Protein AF-A0A3D5VAY4-F1 (afdb_monomer_lite)

Secondary structure (DSSP, 8-state):
----EE-SS-GGGEE-HHHHHHHHHHHSTT-------------------HHHHHHH-----S-HHHHHHHHHHHHHTTSSS-TT-GGGS--

Sequence (91 aa):
FIKSVCVWRNPKENYQKKILAALMEKTIPNTKIKYVHKDEDPRDYRVDFSKIKNELGFQITKTVPESIRNLYNLLKNNILINPFEKKYRNI

Structure (mmCIF, N/CA/C/O backbone):
data_AF-A0A3D5VAY4-F1
#
_entry.id   AF-A0A3D5VAY4-F1
#
loop_
_atom_site.group_PDB
_atom_site.id
_atom_site.type_symbol
_atom_site.label_atom_id
_atom_site.label_alt_id
_atom_site.label_comp_id
_atom_site.label_asym_id
_atom_site.label_entity_id
_atom_site.label_seq_id
_atom_site.pdbx_PDB_ins_code
_atom_site.Cartn_x
_atom_site.Cartn_y
_atom_site.Cartn_z
_atom_site.occupancy
_atom_site.B_iso_or_equiv
_atom_site.auth_seq_id
_atom_site.auth_comp_id
_atom_site.auth_asym_id
_atom_site.auth_atom_id
_atom_site.pdbx_PDB_model_num
ATOM 1 N N . PHE A 1 1 ? -15.501 -3.741 -14.625 1.00 45.06 1 PHE A N 1
ATOM 2 C CA . PHE A 1 1 ? -14.630 -2.639 -14.176 1.00 45.06 1 PHE A CA 1
ATOM 3 C C . PHE A 1 1 ? -14.864 -2.347 -12.693 1.00 45.06 1 PHE A C 1
ATOM 5 O O . PHE A 1 1 ? -15.603 -1.432 -12.371 1.00 45.06 1 PHE A O 1
ATOM 12 N N . ILE A 1 2 ? -14.202 -3.043 -11.764 1.00 40.91 2 ILE A N 1
ATOM 13 C CA . ILE A 1 2 ? -14.115 -2.528 -10.382 1.00 40.91 2 ILE A CA 1
ATOM 14 C C . ILE A 1 2 ? -13.353 -1.198 -10.458 1.00 40.91 2 ILE A C 1
ATOM 16 O O . ILE A 1 2 ? -12.138 -1.216 -10.700 1.00 40.91 2 ILE A O 1
ATOM 20 N N . LYS A 1 3 ? -14.041 -0.052 -10.359 1.00 44.94 3 LYS A N 1
ATOM 21 C CA . LYS A 1 3 ? -13.389 1.243 -10.606 1.00 44.94 3 LYS A CA 1
ATOM 22 C C . LYS A 1 3 ? -12.567 1.703 -9.413 1.00 44.94 3 LYS A C 1
ATOM 24 O O . LYS A 1 3 ? -11.737 2.583 -9.603 1.00 44.94 3 LYS A O 1
ATOM 29 N N . SER A 1 4 ? -12.702 1.059 -8.250 1.00 43.41 4 SER A N 1
ATOM 30 C CA . SER A 1 4 ? -12.052 1.456 -6.998 1.00 43.41 4 SER A CA 1
ATOM 31 C C . SER A 1 4 ? -11.609 0.240 -6.166 1.00 43.41 4 SER A C 1
ATOM 33 O O . SER A 1 4 ? -12.388 -0.679 -5.937 1.00 43.41 4 SER A O 1
ATOM 35 N N . VAL A 1 5 ? -10.352 0.221 -5.723 1.00 52.38 5 VAL A N 1
ATOM 36 C CA . VAL A 1 5 ? -9.798 -0.695 -4.719 1.00 52.38 5 VAL A CA 1
ATOM 37 C C . VAL A 1 5 ? -9.706 0.095 -3.416 1.00 52.38 5 VAL A C 1
ATOM 39 O O . VAL A 1 5 ? -8.920 1.037 -3.296 1.00 52.38 5 VAL A O 1
ATOM 42 N N . CYS A 1 6 ? -10.554 -0.266 -2.457 1.00 44.47 6 CYS A N 1
ATOM 43 C CA . CYS A 1 6 ? -10.644 0.415 -1.175 1.00 44.47 6 CYS A CA 1
ATOM 44 C C . CYS A 1 6 ? -9.601 -0.172 -0.218 1.00 44.47 6 CYS A C 1
ATOM 46 O O . CYS A 1 6 ? -9.695 -1.342 0.152 1.00 44.47 6 CYS A O 1
ATOM 48 N N . VAL A 1 7 ? -8.627 0.637 0.196 1.00 47.56 7 VAL A N 1
ATOM 49 C CA . VAL A 1 7 ? -7.703 0.289 1.280 1.00 47.56 7 VAL A CA 1
ATOM 50 C C . VAL A 1 7 ? -8.040 1.172 2.481 1.00 47.56 7 VAL A C 1
ATOM 52 O O . VAL A 1 7 ? -8.547 2.283 2.343 1.00 47.56 7 VAL A O 1
ATOM 55 N N . TRP A 1 8 ? -7.910 0.588 3.666 1.00 40.94 8 TRP A N 1
ATOM 56 C CA . TRP A 1 8 ? -8.500 1.032 4.924 1.00 40.94 8 TRP A CA 1
ATOM 57 C C . TRP A 1 8 ? -8.469 2.551 5.202 1.00 40.94 8 TRP A C 1
ATOM 59 O O . TRP A 1 8 ? -7.452 3.225 5.085 1.00 40.94 8 TRP A O 1
ATOM 69 N N . ARG A 1 9 ? -9.613 3.045 5.694 1.00 43.53 9 ARG A N 1
ATOM 70 C CA . ARG A 1 9 ? -9.830 4.273 6.479 1.00 43.53 9 ARG A CA 1
ATOM 71 C C . ARG A 1 9 ? -9.032 5.534 6.092 1.00 43.53 9 ARG A C 1
ATOM 73 O O . ARG A 1 9 ? -8.430 6.185 6.940 1.00 43.53 9 ARG A O 1
ATOM 80 N N . ASN A 1 10 ? -9.197 5.992 4.860 1.00 50.25 10 ASN A N 1
ATOM 81 C CA . ASN A 1 10 ? -9.218 7.421 4.544 1.00 50.25 10 ASN A CA 1
ATOM 82 C C . ASN A 1 10 ? -10.041 7.571 3.255 1.00 50.25 10 ASN A C 1
ATOM 84 O O . ASN A 1 10 ? -9.805 6.791 2.336 1.00 50.25 10 ASN A O 1
ATOM 88 N N . PRO A 1 11 ? -10.961 8.540 3.087 1.00 55.16 11 PRO A N 1
ATOM 89 C CA . PRO A 1 11 ? -11.440 8.874 1.740 1.00 55.16 11 PRO A CA 1
ATOM 90 C C . PRO A 1 11 ? -10.280 9.132 0.754 1.00 55.16 11 PRO A C 1
ATOM 92 O O . PRO A 1 11 ? -10.466 8.973 -0.447 1.00 55.16 11 PRO A O 1
ATOM 95 N N . LYS A 1 12 ? -9.079 9.458 1.263 1.00 60.59 12 LYS A N 1
ATOM 96 C CA . LYS A 1 12 ? -7.827 9.573 0.498 1.00 60.59 12 LYS A CA 1
ATOM 97 C C . LYS A 1 12 ? -7.160 8.240 0.099 1.00 60.59 12 LYS A C 1
ATOM 99 O O . LYS A 1 12 ? -6.332 8.262 -0.801 1.00 60.59 12 LYS A O 1
ATOM 104 N N . GLU A 1 13 ? -7.501 7.113 0.731 1.00 71.81 13 GLU A N 1
ATOM 105 C CA . GLU A 1 13 ? -6.911 5.777 0.474 1.00 71.81 13 GLU A CA 1
ATOM 106 C C . GLU A 1 13 ? -7.842 4.870 -0.363 1.00 71.81 13 GLU A C 1
ATOM 108 O O . GLU A 1 13 ? -7.623 3.666 -0.515 1.00 71.81 13 GLU A O 1
ATOM 113 N N . ASN A 1 14 ? -8.903 5.448 -0.932 1.00 75.50 14 ASN A N 1
ATOM 114 C CA . ASN A 1 14 ? -9.703 4.791 -1.954 1.00 75.50 14 ASN A CA 1
ATOM 115 C C . ASN A 1 14 ? -9.096 5.080 -3.332 1.00 75.50 14 ASN A C 1
ATOM 117 O O . ASN A 1 14 ? -9.163 6.211 -3.818 1.00 75.50 14 ASN A O 1
ATOM 121 N N . TYR A 1 15 ? -8.507 4.068 -3.968 1.00 77.50 15 TYR A N 1
ATOM 122 C CA . TYR A 1 15 ? -7.771 4.251 -5.216 1.00 77.50 15 TYR A CA 1
ATOM 123 C C . TYR A 1 15 ? -8.457 3.566 -6.376 1.00 77.50 15 TYR A C 1
ATOM 125 O O . TYR A 1 15 ? -8.809 2.394 -6.313 1.00 77.50 15 TYR A O 1
ATOM 133 N N . GLN A 1 16 ? -8.551 4.253 -7.507 1.00 79.25 16 GLN A N 1
ATOM 134 C CA . GLN A 1 16 ? -8.908 3.575 -8.745 1.00 79.25 16 GLN A CA 1
ATOM 135 C C . GLN A 1 16 ? -7.762 2.668 -9.205 1.00 79.25 16 GLN A C 1
ATOM 137 O O . GLN A 1 16 ? -6.593 3.008 -9.009 1.00 79.25 16 GLN A O 1
ATOM 142 N N . LYS A 1 17 ? -8.070 1.555 -9.890 1.00 80.81 17 LYS A N 1
ATOM 143 C CA . LYS A 1 17 ? -7.043 0.640 -10.439 1.00 80.81 17 LYS A CA 1
ATOM 144 C C . LYS A 1 17 ? -5.978 1.384 -11.259 1.00 80.81 17 LYS A C 1
ATOM 146 O O . LYS A 1 17 ? -4.794 1.088 -11.145 1.00 80.81 17 LYS A O 1
ATOM 151 N N . LYS A 1 18 ? -6.391 2.407 -12.018 1.00 83.25 18 LYS A N 1
ATOM 152 C CA . LYS A 1 18 ? -5.491 3.276 -12.795 1.00 83.25 18 LYS A CA 1
ATOM 153 C C . LYS A 1 18 ? -4.504 4.060 -11.919 1.00 83.25 18 LYS A C 1
ATOM 155 O O . LYS A 1 18 ? -3.345 4.208 -12.283 1.00 83.25 18 LYS A O 1
ATOM 160 N N . ILE A 1 19 ? -4.951 4.536 -10.753 1.00 86.62 19 ILE A N 1
ATOM 161 C CA . ILE A 1 19 ? -4.102 5.283 -9.820 1.00 86.62 19 ILE A CA 1
ATOM 162 C C . ILE A 1 19 ? -3.109 4.334 -9.157 1.00 86.62 19 ILE A C 1
ATOM 164 O O . ILE A 1 19 ? -1.938 4.677 -9.048 1.00 86.62 19 ILE A O 1
ATOM 168 N N . LEU A 1 20 ? -3.540 3.123 -8.784 1.00 88.12 20 LEU A N 1
ATOM 169 C CA . LEU A 1 20 ? -2.625 2.096 -8.280 1.00 88.12 20 LEU A CA 1
ATOM 170 C C . LEU A 1 20 ? -1.540 1.755 -9.304 1.00 88.12 20 LEU A C 1
ATOM 172 O O . LEU A 1 20 ? -0.367 1.719 -8.946 1.00 88.12 20 LEU A O 1
ATOM 176 N N . ALA A 1 21 ? -1.915 1.574 -10.573 1.00 88.62 21 ALA A N 1
ATOM 177 C CA . ALA A 1 21 ? -0.958 1.314 -11.643 1.00 88.62 21 ALA A CA 1
ATOM 178 C C . ALA A 1 21 ? 0.065 2.459 -11.778 1.00 88.62 21 ALA A C 1
ATOM 180 O O . ALA A 1 21 ? 1.266 2.206 -11.797 1.00 88.62 21 ALA A O 1
ATOM 181 N N . ALA A 1 22 ? -0.392 3.715 -11.746 1.00 89.62 22 ALA A N 1
ATOM 182 C CA . ALA A 1 22 ? 0.491 4.882 -11.774 1.00 89.62 22 ALA A CA 1
ATOM 183 C C . ALA A 1 22 ? 1.410 4.982 -10.536 1.00 89.62 22 ALA A C 1
ATOM 185 O O . ALA A 1 22 ? 2.564 5.390 -10.647 1.00 89.62 22 ALA A O 1
ATOM 186 N N . LEU A 1 23 ? 0.929 4.613 -9.341 1.00 90.88 23 LEU A N 1
ATOM 187 C CA . LEU A 1 23 ? 1.758 4.567 -8.127 1.00 90.88 23 LEU A CA 1
ATOM 188 C C . LEU A 1 23 ? 2.845 3.486 -8.217 1.00 90.88 23 LEU A C 1
ATOM 190 O O . LEU A 1 23 ? 3.972 3.707 -7.767 1.00 90.88 23 LEU A O 1
ATOM 194 N N . MET A 1 24 ? 2.516 2.334 -8.807 1.00 91.25 24 MET A N 1
ATOM 195 C CA . MET A 1 24 ? 3.472 1.253 -9.052 1.00 91.25 24 MET A CA 1
ATOM 196 C C . MET A 1 24 ? 4.530 1.668 -10.072 1.00 91.25 24 MET A C 1
ATOM 198 O O . MET A 1 24 ? 5.712 1.500 -9.798 1.00 91.25 24 MET A O 1
ATOM 202 N N . GLU A 1 25 ? 4.132 2.280 -11.188 1.00 91.56 25 GLU A N 1
ATOM 203 C CA . GLU A 1 25 ? 5.052 2.777 -12.221 1.00 91.56 25 GLU A CA 1
ATOM 204 C C . GLU A 1 25 ? 6.041 3.815 -11.674 1.00 91.56 25 GLU A C 1
ATOM 206 O O . GLU A 1 25 ? 7.227 3.768 -11.985 1.00 91.56 25 GLU A O 1
ATOM 211 N N . LYS A 1 26 ? 5.587 4.701 -10.778 1.00 91.62 26 LYS A N 1
ATOM 212 C CA . LYS A 1 26 ? 6.465 5.657 -10.081 1.00 91.62 26 LYS A CA 1
ATOM 213 C C . LYS A 1 26 ? 7.474 4.997 -9.140 1.00 91.62 26 LYS A C 1
ATOM 215 O O . LYS A 1 26 ? 8.501 5.596 -8.841 1.00 91.62 26 LYS A O 1
ATOM 220 N N . THR A 1 27 ? 7.156 3.816 -8.616 1.00 92.38 27 THR A N 1
ATOM 221 C CA . THR A 1 27 ? 7.974 3.136 -7.601 1.00 92.38 27 THR A CA 1
ATOM 222 C C . THR A 1 27 ? 8.919 2.103 -8.216 1.00 92.38 27 THR A C 1
ATOM 224 O O . THR A 1 27 ? 10.035 1.924 -7.733 1.00 92.38 27 THR A O 1
ATOM 227 N N . ILE A 1 28 ? 8.478 1.414 -9.268 1.00 91.38 28 ILE A N 1
ATOM 228 C CA . ILE A 1 28 ? 9.164 0.271 -9.865 1.00 91.38 28 ILE A CA 1
ATOM 229 C C . ILE A 1 28 ? 9.710 0.698 -11.238 1.00 91.38 28 ILE A C 1
ATOM 231 O O . ILE A 1 28 ? 8.922 0.925 -12.164 1.00 91.38 28 ILE A O 1
ATOM 235 N N . PRO A 1 29 ? 11.041 0.802 -11.407 1.00 88.19 29 PRO A N 1
ATOM 236 C CA . PRO A 1 29 ? 11.632 1.223 -12.673 1.00 88.19 29 PRO A CA 1
ATOM 237 C C . PRO A 1 29 ? 11.333 0.207 -13.785 1.00 88.19 29 PRO A C 1
ATOM 239 O O . PRO A 1 29 ? 11.244 -0.993 -13.533 1.00 88.19 29 PRO A O 1
ATOM 242 N N . ASN A 1 30 ? 11.213 0.687 -15.026 1.00 88.69 30 ASN A N 1
ATOM 243 C CA . ASN A 1 30 ? 10.954 -0.127 -16.226 1.00 88.69 30 ASN A CA 1
ATOM 244 C C . ASN A 1 30 ? 9.638 -0.933 -16.202 1.00 88.69 30 ASN A C 1
ATOM 246 O O . ASN A 1 30 ? 9.502 -1.933 -16.912 1.00 88.69 30 ASN A O 1
ATOM 250 N N . THR A 1 31 ? 8.652 -0.499 -15.414 1.00 89.69 31 THR A N 1
ATOM 251 C CA . THR A 1 31 ? 7.321 -1.118 -15.390 1.00 89.69 31 THR A CA 1
ATOM 252 C C . THR A 1 31 ? 6.603 -0.918 -16.723 1.00 89.69 31 THR A C 1
ATOM 254 O O . THR A 1 31 ? 6.535 0.192 -17.241 1.00 89.69 31 THR A O 1
ATOM 257 N N . LYS A 1 32 ? 6.011 -1.988 -17.268 1.00 87.69 32 LYS A N 1
ATOM 258 C CA . LYS A 1 32 ? 5.126 -1.927 -18.441 1.00 87.69 32 LYS A CA 1
ATOM 259 C C . LYS A 1 32 ? 3.703 -2.272 -18.022 1.00 87.69 32 LYS A C 1
ATOM 261 O O . LYS A 1 32 ? 3.427 -3.407 -17.638 1.00 87.69 32 LYS A O 1
ATOM 266 N N . ILE A 1 33 ? 2.794 -1.303 -18.110 1.00 85.06 33 ILE A N 1
ATOM 267 C CA . ILE A 1 33 ? 1.375 -1.509 -17.801 1.00 85.06 33 ILE A CA 1
ATOM 268 C C . ILE A 1 33 ? 0.650 -1.948 -19.073 1.00 85.06 33 ILE A C 1
ATOM 270 O O . ILE A 1 33 ? 0.654 -1.242 -20.079 1.00 85.06 33 ILE A O 1
ATOM 274 N N . LYS A 1 34 ? -0.012 -3.107 -19.021 1.00 85.81 34 LYS A N 1
ATOM 275 C CA . LYS A 1 34 ? -0.908 -3.579 -20.082 1.00 85.81 34 LYS A CA 1
ATOM 276 C C . LYS A 1 34 ? -2.355 -3.440 -19.624 1.00 85.81 34 LYS A C 1
ATOM 278 O O . LYS A 1 34 ? -2.762 -4.071 -18.651 1.00 85.81 34 LYS A O 1
ATOM 283 N N . TYR A 1 35 ? -3.141 -2.656 -20.354 1.00 80.75 35 TYR A N 1
ATOM 284 C CA . TYR A 1 35 ? -4.585 -2.582 -20.157 1.00 80.75 35 TYR A CA 1
ATOM 285 C C . TYR A 1 35 ? -5.245 -3.727 -20.924 1.00 80.75 35 TYR A C 1
ATOM 287 O O . TYR A 1 35 ? -5.104 -3.832 -22.140 1.00 80.75 35 TYR A O 1
ATOM 295 N N . VAL A 1 36 ? -5.928 -4.614 -20.205 1.00 81.38 36 VAL A N 1
ATOM 296 C CA . VAL A 1 36 ? -6.678 -5.728 -20.793 1.00 81.38 36 VAL A CA 1
ATOM 297 C C . VAL A 1 36 ? -8.157 -5.431 -20.614 1.00 81.38 36 VAL A C 1
ATOM 299 O O . VAL A 1 36 ? -8.608 -5.199 -19.491 1.00 81.38 36 VAL A O 1
ATOM 302 N N . HIS A 1 37 ? -8.903 -5.418 -21.716 1.00 76.69 37 HIS A N 1
ATOM 303 C CA . HIS A 1 37 ? -10.352 -5.327 -21.657 1.00 76.69 37 HIS A CA 1
ATOM 304 C C . HIS A 1 37 ? -10.914 -6.665 -21.168 1.00 76.69 37 HIS A C 1
ATOM 306 O O . HIS A 1 37 ? -10.569 -7.722 -21.695 1.00 76.69 37 HIS A O 1
ATOM 312 N N . LYS A 1 38 ? -11.748 -6.612 -20.136 1.00 71.38 38 LYS A N 1
ATOM 313 C CA . LYS A 1 38 ? -12.564 -7.730 -19.674 1.00 71.38 38 LYS A CA 1
ATOM 314 C C . LYS A 1 38 ? -13.952 -7.189 -19.378 1.00 71.38 38 LYS A C 1
ATOM 316 O O . LYS A 1 38 ? -14.061 -6.169 -18.687 1.00 71.38 38 LYS A O 1
ATOM 321 N N . ASP A 1 39 ? -14.969 -7.917 -19.822 1.00 68.00 39 ASP A N 1
ATOM 322 C CA . ASP A 1 39 ? -16.366 -7.723 -19.433 1.00 68.00 39 ASP A CA 1
ATOM 323 C C . ASP A 1 39 ? -16.560 -8.167 -17.978 1.00 68.00 39 ASP A C 1
ATOM 325 O O . ASP A 1 39 ? -17.153 -9.190 -17.655 1.00 68.00 39 ASP A O 1
ATOM 329 N N . GLU A 1 40 ? -15.950 -7.414 -17.069 1.00 63.88 40 GLU A N 1
ATOM 330 C CA . GLU A 1 40 ? -16.143 -7.551 -15.635 1.00 63.88 40 GLU A CA 1
ATOM 331 C C . GLU A 1 40 ? -17.203 -6.557 -15.177 1.00 63.88 40 GLU A C 1
ATOM 333 O O . GLU A 1 40 ? -17.278 -5.422 -15.658 1.00 63.88 40 GLU A O 1
ATOM 338 N N . ASP A 1 41 ? -17.941 -6.942 -14.149 1.00 67.50 41 ASP A N 1
ATOM 339 C CA . ASP A 1 41 ? -18.912 -6.100 -13.472 1.00 67.50 41 ASP A CA 1
ATOM 340 C C . ASP A 1 41 ? -18.328 -4.710 -13.098 1.00 67.50 41 ASP A C 1
ATOM 342 O O . ASP A 1 41 ? -17.219 -4.627 -12.544 1.00 67.50 41 ASP A O 1
ATOM 346 N N . PRO A 1 42 ? -18.987 -3.591 -13.463 1.00 66.19 42 PRO A N 1
ATOM 347 C CA . PRO A 1 42 ? -18.502 -2.237 -13.219 1.00 66.19 42 PRO A CA 1
ATOM 348 C C . PRO A 1 42 ? -18.740 -1.710 -11.790 1.00 66.19 42 PRO A C 1
ATOM 350 O O . PRO A 1 42 ? -18.520 -0.519 -11.553 1.00 66.19 42 PRO A O 1
ATOM 353 N N . ARG A 1 43 ? -19.232 -2.544 -10.861 1.00 67.88 43 ARG A N 1
ATOM 354 C CA . ARG A 1 43 ? -19.596 -2.130 -9.499 1.00 67.88 43 ARG A CA 1
ATOM 355 C C . ARG A 1 43 ? -18.452 -1.419 -8.771 1.00 67.88 43 ARG A C 1
ATOM 357 O O . ARG A 1 43 ? -17.316 -1.894 -8.700 1.00 67.88 43 ARG A O 1
ATOM 364 N N . ASP A 1 44 ? -18.808 -0.283 -8.183 1.00 66.12 44 ASP A N 1
ATOM 365 C CA . ASP A 1 44 ? -17.966 0.501 -7.290 1.00 66.12 44 ASP A CA 1
ATOM 366 C C . ASP A 1 44 ? -18.358 0.216 -5.845 1.00 66.12 44 ASP A C 1
ATOM 368 O O . ASP A 1 44 ? -19.458 0.553 -5.411 1.00 66.12 44 ASP A O 1
ATOM 372 N N . TYR A 1 45 ? -17.448 -0.397 -5.092 1.00 69.69 45 TYR A N 1
ATOM 373 C CA . TYR A 1 45 ? -17.639 -0.650 -3.671 1.00 69.69 45 TYR A CA 1
ATOM 374 C C . TYR A 1 45 ? -16.845 0.349 -2.842 1.00 69.69 45 TYR A C 1
ATOM 376 O O . TYR A 1 45 ? -15.647 0.548 -3.049 1.00 69.69 45 TYR A O 1
ATOM 384 N N . ARG A 1 46 ? -17.515 0.938 -1.854 1.00 70.38 46 ARG A N 1
ATOM 385 C CA . ARG A 1 46 ? -16.889 1.720 -0.792 1.00 70.38 46 ARG A CA 1
ATOM 386 C C . ARG A 1 46 ? -17.194 1.036 0.529 1.00 70.38 46 ARG A C 1
ATOM 388 O O . ARG A 1 46 ? -18.356 0.855 0.873 1.00 70.38 46 ARG A O 1
ATOM 395 N N . VAL A 1 47 ? -16.149 0.654 1.250 1.00 73.38 47 VAL A N 1
ATOM 396 C CA . VAL A 1 47 ? -16.281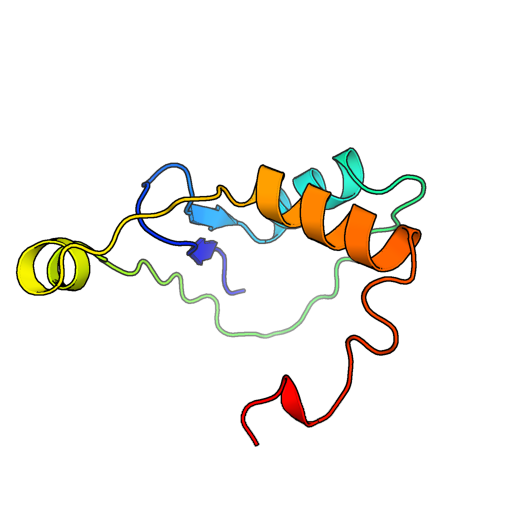 0.006 2.557 1.00 73.38 47 VAL A CA 1
ATOM 397 C C . VAL A 1 47 ? -16.169 1.068 3.645 1.00 73.38 47 VAL A C 1
ATOM 399 O O . VAL A 1 47 ? -15.250 1.890 3.621 1.00 73.38 47 VAL A O 1
ATOM 402 N N . ASP A 1 48 ? -17.104 1.060 4.593 1.00 77.88 48 AS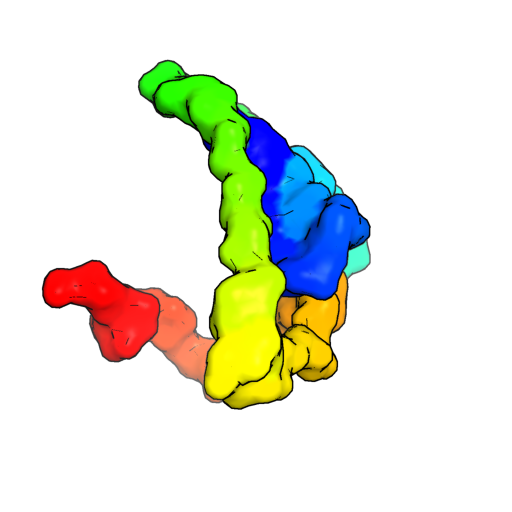P A N 1
ATOM 403 C CA . ASP A 1 48 ? -16.997 1.851 5.816 1.00 77.88 48 ASP A CA 1
ATOM 404 C C . ASP A 1 48 ? -16.282 1.046 6.910 1.00 77.88 48 ASP A C 1
ATOM 406 O O . ASP A 1 48 ? -16.684 -0.058 7.268 1.00 77.88 48 ASP A O 1
ATOM 410 N N . PHE A 1 49 ? -15.215 1.626 7.456 1.00 80.00 49 PHE A N 1
ATOM 411 C CA . PHE A 1 49 ? -14.401 1.043 8.524 1.00 80.00 49 PHE A CA 1
ATOM 412 C C . PHE A 1 49 ? -14.658 1.717 9.883 1.00 80.00 49 PHE A C 1
ATOM 414 O O . PHE A 1 49 ? -13.875 1.560 10.823 1.00 80.00 49 PHE A O 1
ATOM 421 N N . SER A 1 50 ? -15.730 2.507 10.006 1.00 86.88 50 SER A N 1
ATOM 422 C CA . SER A 1 50 ? -16.089 3.188 11.254 1.00 86.88 50 SER A CA 1
ATOM 423 C C . SER A 1 50 ? -16.402 2.194 12.365 1.00 86.88 50 SER A C 1
ATOM 425 O O . SER A 1 50 ? -15.845 2.330 13.451 1.00 86.88 50 SER A O 1
ATOM 427 N N . LYS A 1 51 ? -17.171 1.139 12.062 1.00 89.50 51 LYS A N 1
ATOM 428 C CA . LYS A 1 51 ? -17.523 0.083 13.021 1.00 89.50 51 LYS A CA 1
ATOM 429 C C . LYS A 1 51 ? -16.286 -0.540 13.672 1.00 89.50 51 LYS A C 1
ATOM 431 O O . LYS A 1 51 ? -16.138 -0.487 14.880 1.00 89.50 51 LYS A O 1
ATOM 436 N N . ILE A 1 52 ? -15.345 -1.058 12.886 1.00 89.50 52 ILE A N 1
ATOM 437 C CA . ILE A 1 52 ? -14.175 -1.756 13.441 1.00 89.50 52 ILE A CA 1
ATOM 438 C C . ILE A 1 52 ? -13.215 -0.836 14.212 1.00 89.50 52 ILE A C 1
ATOM 440 O O . ILE A 1 52 ? -12.585 -1.282 15.167 1.00 89.50 52 ILE A O 1
ATOM 444 N N . LYS A 1 53 ? -13.123 0.456 13.869 1.00 88.31 53 LYS A N 1
ATOM 445 C CA . LYS A 1 53 ? -12.379 1.394 14.723 1.00 88.31 53 LYS A CA 1
ATOM 446 C C . LYS A 1 53 ? -13.109 1.652 16.033 1.00 88.31 53 LYS A C 1
ATOM 448 O O . LYS A 1 53 ? -12.454 1.722 17.061 1.00 88.31 53 LYS A O 1
ATOM 453 N N . ASN A 1 54 ? -14.419 1.868 15.990 1.00 93.56 54 ASN A N 1
ATOM 454 C CA . ASN A 1 54 ? -15.166 2.265 17.178 1.00 93.56 54 ASN A CA 1
ATOM 455 C C . ASN A 1 54 ? -15.289 1.099 18.164 1.00 93.56 54 ASN A C 1
ATOM 457 O O . ASN A 1 54 ? -15.077 1.296 19.351 1.00 93.56 54 ASN A O 1
ATOM 461 N N . GLU A 1 55 ? -15.551 -0.106 17.658 1.00 96.56 55 GLU A N 1
ATOM 462 C CA . GLU A 1 55 ? -15.733 -1.296 18.492 1.00 96.56 55 GLU A CA 1
ATOM 463 C C . GLU A 1 55 ? -14.404 -1.909 18.947 1.00 96.56 55 GLU A C 1
ATOM 465 O O . GLU A 1 55 ? -14.293 -2.389 20.069 1.00 96.56 55 GLU A O 1
ATOM 470 N N . LEU A 1 56 ? 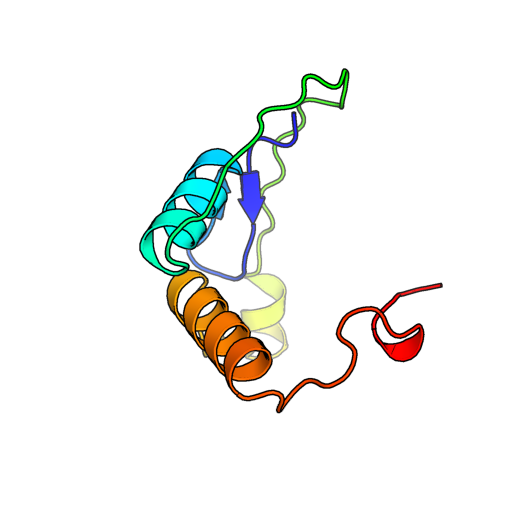-13.387 -1.923 18.077 1.00 95.38 56 LEU A N 1
ATOM 471 C CA . LEU A 1 56 ? -12.144 -2.664 18.321 1.00 95.38 56 LEU A CA 1
ATOM 472 C C . LEU A 1 56 ? -10.889 -1.777 18.332 1.00 95.38 56 LEU A C 1
ATOM 474 O O . LEU A 1 56 ? -9.776 -2.282 18.436 1.00 95.38 56 LEU A O 1
ATOM 478 N N . GLY A 1 57 ? -11.028 -0.459 18.179 1.00 90.56 57 GLY A N 1
ATOM 479 C CA . GLY A 1 57 ? -9.905 0.481 18.242 1.00 90.56 57 GLY A CA 1
ATOM 480 C C . GLY A 1 57 ? -8.930 0.422 17.061 1.00 90.56 57 GLY A C 1
ATOM 481 O O . GLY A 1 57 ? -7.905 1.101 17.098 1.00 90.56 57 GLY A O 1
ATOM 482 N N . PHE A 1 58 ? -9.210 -0.351 16.005 1.00 87.94 58 PHE A N 1
ATOM 483 C CA . PHE A 1 58 ? -8.264 -0.540 14.900 1.00 87.94 58 PHE A CA 1
ATOM 484 C C . PHE A 1 58 ? -7.981 0.750 14.123 1.00 87.94 58 PHE A C 1
ATOM 486 O O . PHE A 1 58 ? -8.885 1.508 13.751 1.00 87.94 58 PHE A O 1
ATOM 493 N N . GLN A 1 59 ? -6.703 0.952 13.801 1.00 83.38 59 GLN A N 1
ATOM 494 C CA . GLN A 1 59 ? -6.210 2.087 13.027 1.00 83.38 59 GLN A CA 1
ATOM 495 C C . GLN A 1 59 ? -5.197 1.628 11.979 1.00 83.38 59 GLN A C 1
ATOM 497 O O . GLN A 1 59 ? -4.504 0.627 12.156 1.00 83.38 59 GLN A O 1
ATOM 502 N N . ILE A 1 60 ? -5.108 2.379 10.881 1.00 81.38 60 ILE A N 1
ATOM 503 C CA . ILE A 1 60 ? -4.079 2.149 9.868 1.00 81.38 60 ILE A CA 1
ATOM 504 C C . ILE A 1 60 ? -2.724 2.634 10.368 1.00 81.38 60 ILE A C 1
ATOM 506 O O . ILE A 1 60 ? -2.620 3.699 10.971 1.00 81.38 60 ILE A O 1
ATOM 510 N N . THR A 1 61 ? -1.682 1.869 10.067 1.00 87.81 61 THR A N 1
ATOM 511 C CA . THR A 1 61 ? -0.291 2.216 10.39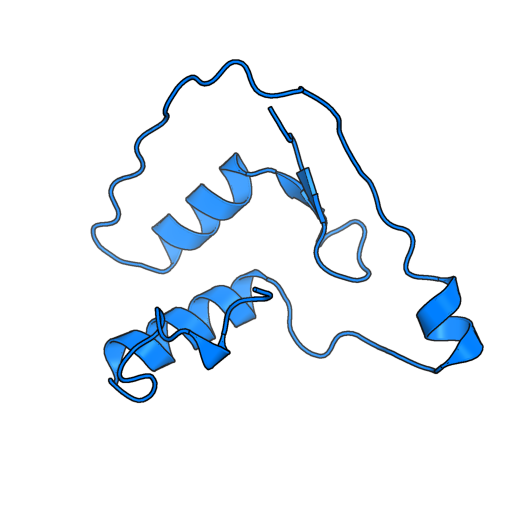7 1.00 87.81 61 THR A CA 1
ATOM 512 C C . THR A 1 61 ? 0.566 2.468 9.159 1.00 87.81 61 THR A C 1
ATOM 514 O O . THR A 1 61 ? 1.694 2.944 9.286 1.00 87.81 61 THR A O 1
ATOM 517 N N . LYS A 1 62 ? 0.054 2.132 7.967 1.00 86.69 62 LYS A N 1
ATOM 518 C CA . LYS A 1 62 ? 0.728 2.261 6.670 1.00 86.69 62 LYS A CA 1
ATOM 519 C C . LYS A 1 62 ? -0.271 2.669 5.591 1.00 86.69 62 LYS A C 1
ATOM 521 O O . LYS A 1 62 ? -1.398 2.180 5.574 1.00 86.69 62 LYS A O 1
ATOM 526 N N . THR A 1 63 ? 0.171 3.531 4.685 1.00 88.38 63 THR A N 1
ATOM 527 C CA . THR A 1 63 ? -0.573 3.953 3.485 1.00 88.38 63 THR A CA 1
ATOM 528 C C . THR A 1 63 ? -0.312 3.017 2.301 1.00 88.38 63 THR A C 1
ATOM 530 O O . THR A 1 63 ? 0.643 2.228 2.309 1.00 88.38 63 THR A O 1
ATOM 533 N N . VAL A 1 64 ? -1.124 3.104 1.242 1.00 88.44 64 VAL A N 1
ATOM 534 C CA . VAL A 1 64 ? -0.900 2.331 0.008 1.00 88.44 64 VAL A CA 1
ATOM 535 C C . VAL A 1 64 ? 0.453 2.648 -0.645 1.00 88.44 64 VAL A C 1
ATOM 537 O O . VAL A 1 64 ? 1.184 1.697 -0.932 1.00 88.44 64 VAL A O 1
ATOM 540 N N . PRO A 1 65 ? 0.869 3.918 -0.845 1.00 90.38 65 PRO A N 1
ATOM 541 C CA . PRO A 1 65 ? 2.179 4.216 -1.429 1.00 90.38 65 PRO A CA 1
ATOM 542 C C . PRO A 1 65 ? 3.351 3.675 -0.599 1.00 90.38 65 PRO A C 1
ATOM 544 O O . PRO A 1 65 ? 4.322 3.157 -1.151 1.00 90.38 65 PRO A O 1
ATOM 547 N N . GLU A 1 66 ? 3.272 3.756 0.733 1.00 91.56 66 GLU A N 1
ATOM 548 C CA . GLU A 1 66 ? 4.279 3.155 1.617 1.00 91.56 66 GLU A CA 1
ATOM 549 C C . GLU A 1 66 ? 4.327 1.638 1.475 1.00 91.56 66 GLU A C 1
ATOM 551 O O . GLU A 1 66 ? 5.410 1.061 1.399 1.00 91.56 66 GLU A O 1
ATOM 556 N N . SER A 1 67 ? 3.163 0.999 1.395 1.00 90.69 67 SER A N 1
ATOM 557 C CA . SER A 1 67 ? 3.057 -0.451 1.246 1.00 90.69 67 SER A CA 1
ATOM 558 C C . SER A 1 67 ? 3.627 -0.929 -0.092 1.00 90.69 67 SER A C 1
ATOM 560 O O . SER A 1 67 ? 4.356 -1.918 -0.114 1.00 90.69 67 SER A O 1
ATOM 562 N N . ILE A 1 68 ? 3.384 -0.197 -1.189 1.00 92.81 68 ILE A N 1
ATOM 563 C CA . ILE A 1 68 ? 3.974 -0.487 -2.509 1.00 92.81 68 ILE A CA 1
ATOM 564 C C . ILE A 1 68 ? 5.507 -0.431 -2.438 1.00 92.81 68 ILE A C 1
ATOM 566 O O . ILE A 1 68 ? 6.175 -1.360 -2.891 1.00 92.81 68 ILE A O 1
ATOM 570 N N . ARG A 1 69 ? 6.076 0.615 -1.820 1.00 94.19 69 ARG A N 1
ATOM 571 C CA . ARG A 1 69 ? 7.535 0.740 -1.637 1.00 94.19 69 ARG A CA 1
ATOM 572 C C . ARG A 1 69 ? 8.113 -0.386 -0.785 1.00 94.19 69 ARG A C 1
ATOM 574 O O . ARG A 1 69 ? 9.139 -0.956 -1.146 1.00 94.19 69 ARG A O 1
ATOM 581 N N . ASN A 1 70 ? 7.452 -0.725 0.320 1.00 93.31 70 ASN A N 1
ATOM 582 C CA . ASN A 1 70 ? 7.891 -1.811 1.193 1.00 93.31 70 ASN A CA 1
ATOM 583 C C . ASN A 1 70 ? 7.892 -3.153 0.462 1.00 93.31 70 ASN A C 1
ATOM 585 O O . ASN A 1 70 ? 8.883 -3.875 0.527 1.00 93.31 70 ASN A O 1
ATOM 589 N N . LEU A 1 71 ? 6.822 -3.468 -0.274 1.00 92.00 71 LEU A N 1
ATOM 590 C CA . LEU A 1 71 ? 6.737 -4.718 -1.025 1.00 92.00 71 LEU A CA 1
ATOM 591 C C . LEU A 1 71 ? 7.804 -4.791 -2.122 1.00 92.00 71 LEU A C 1
ATOM 593 O O . LEU A 1 71 ? 8.455 -5.823 -2.269 1.00 92.00 71 LEU A O 1
ATOM 597 N N . TYR A 1 72 ? 8.035 -3.691 -2.843 1.00 92.81 72 TYR A N 1
ATOM 598 C CA . TYR A 1 72 ? 9.113 -3.617 -3.827 1.00 92.81 72 TYR A CA 1
ATOM 599 C C . TYR A 1 72 ? 10.483 -3.896 -3.195 1.00 92.81 72 TYR A C 1
ATOM 601 O O . TYR A 1 72 ? 11.237 -4.711 -3.719 1.00 92.81 72 TYR A O 1
ATOM 609 N N . ASN A 1 73 ? 10.787 -3.292 -2.043 1.00 93.56 73 ASN A N 1
ATOM 610 C CA . ASN A 1 73 ? 12.049 -3.525 -1.339 1.00 93.56 73 ASN A CA 1
ATOM 611 C C . ASN A 1 73 ? 12.187 -4.971 -0.837 1.00 93.56 73 ASN A C 1
ATOM 613 O O . ASN A 1 73 ? 13.261 -5.554 -0.957 1.00 93.56 73 ASN A O 1
ATOM 617 N N . LEU A 1 74 ? 11.111 -5.566 -0.309 1.00 93.50 74 LEU A N 1
ATOM 618 C CA . LEU A 1 74 ? 11.107 -6.961 0.149 1.00 93.50 74 LEU A CA 1
ATOM 619 C C . LEU A 1 74 ? 11.424 -7.937 -0.987 1.00 93.50 74 LEU A C 1
ATOM 621 O O . LEU A 1 74 ? 12.208 -8.866 -0.795 1.00 93.50 74 LEU A O 1
ATOM 625 N N . LEU A 1 75 ? 10.828 -7.709 -2.160 1.00 92.00 75 LEU A N 1
ATOM 626 C CA . LEU A 1 75 ? 11.063 -8.520 -3.352 1.00 92.00 75 LEU A CA 1
ATOM 627 C C . LEU A 1 75 ? 12.465 -8.278 -3.921 1.00 92.00 75 LEU A C 1
ATOM 629 O O . LEU A 1 75 ? 13.189 -9.229 -4.187 1.00 92.00 75 LEU A O 1
ATOM 633 N N . LYS A 1 76 ? 12.881 -7.013 -4.051 1.00 91.25 76 LYS A N 1
ATOM 634 C CA . LYS A 1 76 ? 14.199 -6.637 -4.585 1.00 91.25 76 LYS A CA 1
ATOM 635 C C . LYS A 1 76 ? 15.351 -7.208 -3.757 1.00 91.25 76 LYS A C 1
ATOM 637 O O . LYS A 1 76 ? 16.366 -7.605 -4.318 1.00 91.25 76 LYS A O 1
ATOM 642 N N . ASN A 1 77 ? 15.192 -7.247 -2.436 1.00 93.19 77 ASN A N 1
ATOM 643 C CA . ASN A 1 77 ? 16.217 -7.731 -1.514 1.00 93.19 77 ASN A CA 1
ATOM 644 C C . ASN A 1 77 ? 16.106 -9.240 -1.229 1.00 93.19 77 ASN A C 1
ATOM 646 O O . ASN A 1 77 ? 16.776 -9.722 -0.322 1.00 93.19 77 ASN A O 1
ATOM 650 N N . ASN A 1 78 ? 15.257 -9.980 -1.958 1.00 90.00 78 ASN A N 1
ATOM 651 C CA . ASN A 1 78 ? 15.012 -11.416 -1.764 1.00 90.00 78 ASN A CA 1
ATOM 652 C C . ASN A 1 78 ? 14.636 -11.808 -0.320 1.00 90.00 78 ASN A C 1
ATOM 654 O O . ASN A 1 78 ? 14.863 -12.939 0.103 1.00 90.00 78 ASN A O 1
ATOM 658 N N . ILE A 1 79 ? 14.028 -10.889 0.439 1.00 92.00 79 ILE A N 1
ATOM 659 C CA . ILE A 1 79 ? 13.522 -11.173 1.792 1.00 92.00 79 ILE A CA 1
ATOM 660 C C . ILE A 1 79 ? 12.277 -12.064 1.691 1.00 92.00 79 ILE A C 1
ATOM 662 O O . ILE A 1 79 ? 12.080 -12.972 2.496 1.00 92.00 79 ILE A O 1
ATOM 666 N N . LEU A 1 80 ? 11.441 -11.823 0.675 1.00 87.88 80 LEU A N 1
ATOM 667 C CA . LEU A 1 80 ? 10.305 -12.676 0.340 1.00 87.88 80 LEU A CA 1
ATOM 668 C C . LEU A 1 80 ? 10.684 -13.612 -0.815 1.00 87.88 80 LEU A C 1
ATOM 670 O O . LEU A 1 80 ? 10.642 -13.212 -1.975 1.00 87.88 80 LEU A O 1
ATOM 674 N N . ILE A 1 81 ? 11.042 -14.853 -0.476 1.00 84.25 81 ILE A N 1
ATOM 675 C CA . ILE A 1 81 ? 11.611 -15.838 -1.415 1.00 84.25 81 ILE A CA 1
ATOM 676 C C . ILE A 1 81 ? 10.590 -16.279 -2.473 1.00 84.25 81 ILE A C 1
ATOM 678 O O . ILE A 1 81 ? 10.894 -16.293 -3.662 1.00 84.25 81 ILE A O 1
ATOM 682 N N . ASN A 1 82 ? 9.370 -16.632 -2.056 1.00 88.94 82 ASN A N 1
ATOM 683 C CA . ASN A 1 82 ? 8.313 -17.048 -2.973 1.00 88.94 82 ASN A CA 1
ATOM 684 C C . ASN A 1 82 ? 6.977 -16.365 -2.628 1.00 88.94 82 ASN A C 1
ATOM 686 O O . ASN A 1 82 ? 6.225 -16.853 -1.780 1.00 88.94 82 ASN A O 1
ATOM 690 N N . PRO A 1 83 ? 6.642 -15.246 -3.297 1.00 87.44 83 PRO A N 1
ATOM 691 C CA . PRO A 1 83 ? 5.402 -14.513 -3.045 1.00 87.44 83 PRO A CA 1
ATOM 692 C C . PRO A 1 83 ? 4.135 -15.258 -3.498 1.00 87.44 83 PRO A C 1
ATOM 694 O O . PRO A 1 83 ? 3.031 -14.828 -3.173 1.00 87.44 83 PRO A O 1
ATOM 697 N N . PHE A 1 84 ? 4.260 -16.362 -4.241 1.00 89.06 84 PHE A N 1
ATOM 698 C CA . PHE A 1 84 ? 3.124 -17.099 -4.800 1.00 89.06 84 PHE A CA 1
ATOM 699 C C . PHE A 1 84 ? 2.774 -18.378 -4.036 1.00 89.06 84 PHE A C 1
ATOM 701 O O . PHE A 1 84 ? 1.903 -19.124 -4.491 1.00 89.06 84 PHE A O 1
ATOM 708 N N . GLU A 1 85 ? 3.416 -18.630 -2.892 1.00 91.50 85 GLU A N 1
ATOM 709 C CA . GLU A 1 85 ? 3.149 -19.815 -2.081 1.00 91.50 85 GLU A CA 1
ATOM 710 C C . GLU A 1 85 ? 1.683 -19.950 -1.660 1.00 91.50 85 GLU A C 1
ATOM 712 O O . GLU A 1 85 ? 0.972 -18.978 -1.390 1.00 91.50 85 GLU A O 1
ATOM 717 N N . LYS A 1 86 ? 1.264 -21.212 -1.526 1.00 89.31 86 LYS A N 1
ATOM 718 C CA . LYS A 1 86 ? -0.094 -21.612 -1.148 1.00 89.31 86 LYS A CA 1
ATOM 719 C C . LYS A 1 86 ? -0.553 -20.972 0.172 1.00 89.31 86 LYS A C 1
ATOM 721 O O . LYS A 1 86 ? -1.712 -20.598 0.285 1.00 89.31 86 LYS A O 1
ATOM 726 N N . LYS A 1 87 ? 0.363 -20.781 1.130 1.00 89.19 87 LYS A N 1
ATOM 727 C CA . LYS A 1 87 ? 0.087 -20.201 2.459 1.00 89.19 87 LYS A CA 1
ATOM 728 C C . LYS A 1 87 ? -0.413 -18.749 2.434 1.00 89.19 87 LYS A C 1
ATOM 730 O O . LYS A 1 87 ? -0.974 -18.292 3.420 1.00 89.19 87 LYS A O 1
ATOM 735 N N . TYR A 1 88 ? -0.212 -18.029 1.327 1.00 86.38 88 TYR A N 1
ATOM 736 C CA . TYR A 1 88 ? -0.683 -16.649 1.151 1.00 86.38 88 TYR A CA 1
ATOM 737 C C . TYR A 1 88 ? -2.038 -16.558 0.438 1.00 86.38 88 TYR A C 1
ATOM 739 O O . TYR A 1 88 ? -2.490 -15.462 0.107 1.00 86.38 88 TYR A O 1
ATOM 747 N N . ARG A 1 89 ? -2.681 -17.696 0.153 1.00 86.50 89 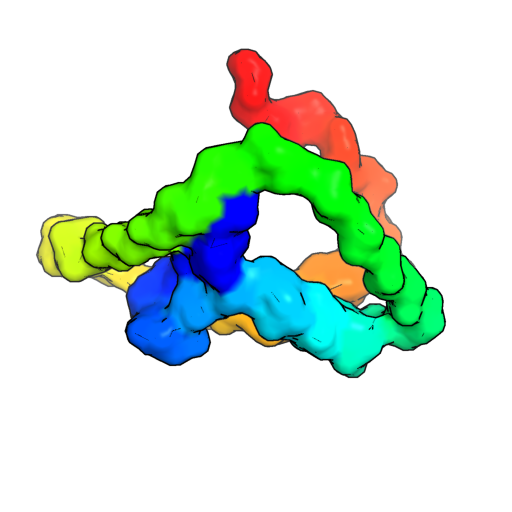ARG A N 1
ATOM 748 C CA . ARG A 1 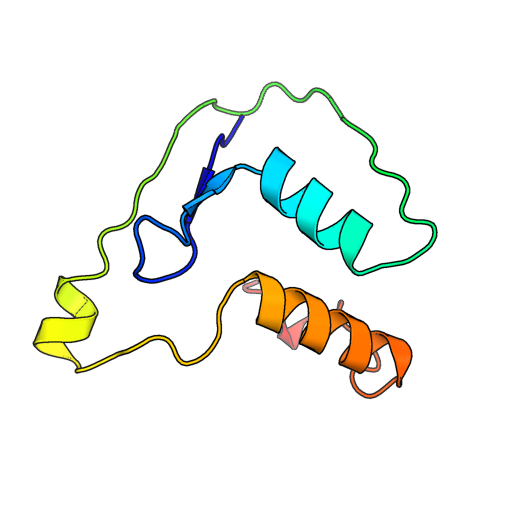89 ? -3.970 -17.757 -0.538 1.00 86.50 89 ARG A CA 1
ATOM 749 C C . ARG A 1 89 ? -5.029 -18.318 0.398 1.00 86.50 89 ARG A C 1
ATOM 751 O O . ARG A 1 89 ? -4.766 -19.257 1.140 1.00 86.50 89 ARG A O 1
ATOM 758 N N . ASN A 1 90 ? -6.229 -17.757 0.313 1.00 79.25 90 ASN A N 1
ATOM 759 C CA . ASN A 1 90 ? -7.414 -18.384 0.877 1.00 79.25 90 ASN A CA 1
ATOM 760 C C . ASN A 1 90 ? -7.904 -19.429 -0.134 1.00 79.25 90 ASN A C 1
ATOM 762 O O . ASN A 1 90 ? -8.261 -19.052 -1.252 1.00 79.25 90 ASN A O 1
ATOM 766 N N . ILE A 1 91 ? -7.807 -20.710 0.219 1.00 70.81 91 ILE A N 1
ATOM 767 C CA . ILE A 1 91 ? -8.115 -21.862 -0.646 1.00 70.81 91 ILE A CA 1
ATOM 768 C C . ILE A 1 91 ? -9.334 -22.567 -0.098 1.00 70.81 91 ILE A C 1
ATOM 770 O O . ILE A 1 91 ? -9.367 -22.742 1.139 1.00 70.81 91 ILE A O 1
#

Foldseek 3Di:
DQQWDADDDDPVQIDGPVVLLVLLPVQDDPDDDDDDDDPDDHDYDDDDCPVCCVPPVDDDPDGSSRVSNVVVVCVVVCVPVDPPDPVVDDD

pLDDT: mean 80.15, std 15.02, range [40.91, 96.56]

Radius of gyration: 15.63 Å; chains: 1; bounding box: 36×31×40 Å